Protein AF-A0A4Y9FS51-F1 (afdb_monomer_lite)

Organism: NCBI:txid300019

InterPro domains:
  IPR025877 MobA-like NTP transferase [PF12804] (1-67)
  IPR029044 Nucleotide-diphospho-sugar transferases [G3DSA:3.90.550.10] (1-84)

Radius of gyration: 12.75 Å; chains: 1; bounding box: 33×21×32 Å

Foldseek 3Di:
DDCVVDDVVQVVQQVVVCVVPQQCAWAFEDAVNHTADDTHHHVVCPVVQVVVDDDPDHSVVVCVVSVHHYDYDNVPHRRDDDDDD

Structure (mmCIF, N/CA/C/O backbone):
data_AF-A0A4Y9FS51-F1
#
_entry.id   AF-A0A4Y9FS51-F1
#
loop_
_atom_site.group_PDB
_atom_site.id
_atom_site.type_symbol
_atom_site.label_atom_id
_atom_site.label_alt_id
_atom_site.label_comp_id
_atom_site.label_asym_id
_atom_site.label_entity_id
_atom_site.label_seq_id
_atom_site.pdbx_PDB_ins_code
_atom_site.Cartn_x
_atom_site.Cartn_y
_atom_site.Cartn_z
_atom_site.occupancy
_atom_site.B_iso_or_equiv
_atom_site.auth_seq_id
_atom_site.auth_comp_id
_atom_site.auth_asym_id
_atom_site.auth_atom_id
_atom_site.pdbx_PDB_model_num
ATOM 1 N N . VAL A 1 1 ? 12.778 2.655 8.128 1.00 55.16 1 VAL A N 1
ATOM 2 C CA . VAL A 1 1 ? 12.837 1.917 6.856 1.00 55.16 1 VAL A CA 1
ATOM 3 C C . VAL A 1 1 ? 13.652 2.777 5.929 1.00 55.16 1 VAL A C 1
ATOM 5 O O . VAL A 1 1 ? 13.266 3.923 5.705 1.00 55.16 1 VAL A O 1
ATOM 8 N N . ASP A 1 2 ? 14.800 2.265 5.514 1.00 58.62 2 ASP A N 1
ATOM 9 C CA . ASP A 1 2 ? 15.763 3.001 4.708 1.00 58.62 2 ASP A CA 1
ATOM 10 C C . ASP A 1 2 ? 15.828 2.321 3.344 1.00 58.62 2 ASP A C 1
ATOM 12 O O . ASP A 1 2 ? 16.670 1.471 3.072 1.00 58.62 2 ASP A O 1
ATOM 16 N N . THR A 1 3 ? 14.922 2.732 2.454 1.00 54.38 3 THR A N 1
ATOM 17 C CA . THR A 1 3 ? 14.881 2.260 1.064 1.00 54.38 3 THR A CA 1
ATOM 18 C C . THR A 1 3 ? 15.321 3.361 0.087 1.00 54.38 3 THR A C 1
ATOM 20 O O . THR A 1 3 ? 14.521 3.751 -0.773 1.00 54.38 3 THR A O 1
ATOM 23 N N . PRO A 1 4 ? 16.553 3.907 0.201 1.00 57.53 4 PRO A N 1
ATOM 24 C CA . PRO A 1 4 ? 17.021 5.010 -0.642 1.00 57.53 4 PRO A CA 1
ATOM 25 C C . PRO A 1 4 ? 17.049 4.643 -2.133 1.00 57.53 4 PRO A C 1
ATOM 27 O O . PRO A 1 4 ? 16.917 5.527 -2.973 1.00 57.53 4 PRO A O 1
ATOM 30 N N . ASP A 1 5 ? 17.128 3.348 -2.450 1.00 59.56 5 ASP A N 1
ATOM 31 C CA . ASP A 1 5 ? 17.173 2.826 -3.818 1.00 59.56 5 ASP A CA 1
ATOM 32 C C . ASP A 1 5 ? 15.795 2.451 -4.384 1.00 59.56 5 ASP A C 1
ATOM 34 O O . ASP A 1 5 ? 15.720 1.829 -5.444 1.00 59.56 5 ASP A O 1
ATOM 38 N N . THR A 1 6 ? 14.691 2.793 -3.702 1.00 65.88 6 THR A N 1
ATOM 39 C CA . THR A 1 6 ? 13.354 2.539 -4.266 1.00 65.88 6 THR A CA 1
ATOM 40 C C . THR A 1 6 ? 13.215 3.315 -5.574 1.00 65.88 6 THR A C 1
ATOM 42 O O . THR A 1 6 ? 13.255 4.550 -5.541 1.00 65.88 6 THR A O 1
ATOM 45 N N . PRO A 1 7 ? 13.007 2.638 -6.718 1.00 78.12 7 PRO A N 1
ATOM 46 C CA . PRO A 1 7 ? 12.858 3.336 -7.979 1.00 78.12 7 PRO A CA 1
ATOM 47 C C . PRO A 1 7 ? 11.618 4.240 -7.933 1.00 78.12 7 PRO A C 1
ATOM 49 O O . PRO A 1 7 ? 10.563 3.806 -7.448 1.00 78.12 7 PRO A O 1
ATOM 52 N N . PRO A 1 8 ? 11.683 5.474 -8.464 1.00 85.75 8 PRO A N 1
ATOM 53 C CA . PRO A 1 8 ? 10.508 6.337 -8.583 1.00 85.75 8 PRO A CA 1
ATOM 54 C C . PRO A 1 8 ? 9.373 5.667 -9.374 1.00 85.75 8 PRO A C 1
ATOM 56 O O . PRO A 1 8 ? 8.199 5.955 -9.143 1.00 85.75 8 PRO A O 1
ATOM 59 N N . GLU A 1 9 ? 9.693 4.716 -10.250 1.00 89.94 9 GLU A N 1
ATOM 60 C CA . GLU A 1 9 ? 8.740 3.891 -10.986 1.00 89.94 9 GLU A CA 1
ATOM 61 C C . GLU A 1 9 ? 7.885 3.013 -10.059 1.00 89.94 9 GLU A C 1
ATOM 63 O O . GLU A 1 9 ? 6.687 2.858 -10.304 1.00 89.94 9 GLU A O 1
ATOM 68 N N . ALA A 1 10 ? 8.455 2.479 -8.972 1.00 90.50 10 ALA A N 1
ATOM 69 C CA . ALA A 1 10 ? 7.709 1.675 -8.002 1.00 90.50 10 ALA A CA 1
ATOM 70 C C . ALA A 1 10 ? 6.719 2.552 -7.221 1.00 90.50 10 ALA A C 1
ATOM 72 O O . ALA A 1 10 ? 5.573 2.158 -6.995 1.00 90.50 10 ALA A O 1
ATOM 73 N N . VAL A 1 11 ? 7.127 3.781 -6.885 1.00 91.25 11 VAL A N 1
ATOM 74 C CA . VAL A 1 11 ? 6.246 4.792 -6.281 1.00 91.25 11 VAL A CA 1
ATOM 75 C C . VAL A 1 11 ? 5.110 5.152 -7.237 1.00 91.25 11 VAL A C 1
ATOM 77 O O . VAL A 1 11 ? 3.942 5.106 -6.849 1.00 91.25 11 VAL A O 1
ATOM 80 N N . ALA A 1 12 ? 5.429 5.459 -8.496 1.00 94.25 12 ALA A N 1
ATOM 81 C CA . ALA A 1 12 ? 4.437 5.812 -9.506 1.00 94.25 12 ALA A CA 1
ATOM 82 C C . ALA A 1 12 ? 3.420 4.683 -9.735 1.00 94.25 12 ALA A C 1
ATOM 84 O O . ALA A 1 12 ? 2.222 4.949 -9.841 1.00 94.25 12 ALA A O 1
ATOM 85 N N . ARG A 1 13 ? 3.871 3.422 -9.751 1.00 95.81 13 ARG A N 1
ATOM 86 C CA . ARG A 1 13 ? 2.995 2.257 -9.919 1.00 95.81 13 ARG A CA 1
ATOM 87 C C . ARG A 1 13 ? 2.042 2.069 -8.740 1.00 95.81 13 ARG A C 1
ATOM 89 O O . ARG A 1 13 ? 0.858 1.819 -8.953 1.00 95.81 13 ARG A O 1
ATOM 96 N N . VAL A 1 14 ? 2.530 2.247 -7.513 1.00 95.62 14 VAL A N 1
ATOM 97 C CA . VAL A 1 14 ? 1.688 2.205 -6.308 1.00 95.62 14 VAL A CA 1
ATOM 98 C C . VAL A 1 14 ? 0.664 3.347 -6.300 1.00 95.62 14 VAL A C 1
ATOM 100 O O . VAL A 1 14 ? -0.499 3.110 -5.985 1.00 95.62 14 VAL A O 1
ATOM 103 N N . ILE A 1 15 ? 1.052 4.564 -6.703 1.00 95.69 15 ILE A N 1
ATOM 104 C CA . ILE A 1 15 ? 0.118 5.696 -6.833 1.00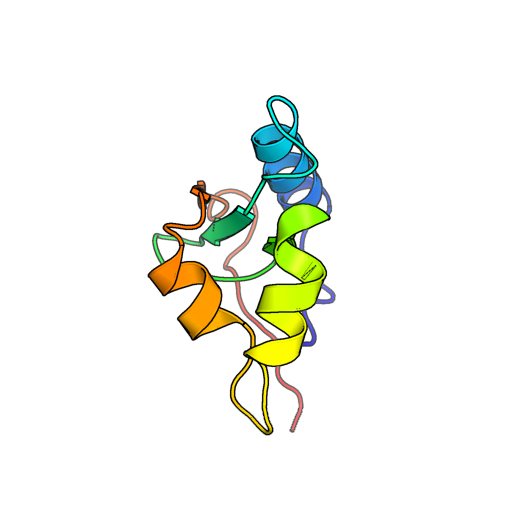 95.69 15 ILE A CA 1
ATOM 105 C C . ILE A 1 15 ? -0.952 5.403 -7.889 1.00 95.69 15 ILE A C 1
ATOM 107 O O . ILE A 1 15 ? -2.131 5.648 -7.640 1.00 95.69 15 ILE A O 1
ATOM 111 N N . ALA A 1 16 ? -0.562 4.858 -9.045 1.00 96.62 16 ALA A N 1
ATOM 112 C CA . ALA A 1 16 ? -1.490 4.533 -10.125 1.00 96.62 16 ALA A CA 1
ATOM 113 C C . ALA A 1 16 ? -2.585 3.551 -9.674 1.00 96.62 16 ALA A C 1
ATOM 115 O O . ALA A 1 16 ? -3.750 3.737 -10.017 1.00 96.62 16 ALA A O 1
ATOM 116 N N . ALA A 1 17 ? -2.233 2.563 -8.845 1.00 95.81 17 ALA A N 1
ATOM 117 C CA . ALA A 1 17 ? -3.179 1.594 -8.291 1.00 95.81 17 ALA A CA 1
ATOM 118 C C . ALA A 1 17 ? -4.167 2.189 -7.264 1.00 95.81 17 ALA A C 1
ATOM 120 O O . ALA A 1 17 ? -5.150 1.542 -6.914 1.00 95.81 17 ALA A O 1
ATOM 121 N N . ALA A 1 18 ? -3.931 3.412 -6.781 1.00 96.12 18 ALA A N 1
ATOM 122 C CA . ALA A 1 18 ? -4.792 4.097 -5.817 1.00 96.12 18 ALA A CA 1
ATOM 123 C C . ALA A 1 18 ? -5.759 5.114 -6.457 1.00 96.12 18 ALA A C 1
ATOM 125 O O . ALA A 1 18 ? -6.594 5.677 -5.748 1.00 96.12 18 ALA A O 1
ATOM 126 N N . LEU A 1 19 ? -5.652 5.382 -7.767 1.00 94.88 19 LEU A N 1
ATOM 127 C CA . LEU A 1 19 ? -6.333 6.515 -8.414 1.00 94.88 19 LEU A CA 1
ATOM 128 C C . LEU A 1 19 ? -7.864 6.426 -8.389 1.00 94.88 19 LEU A C 1
ATOM 130 O O . LEU A 1 19 ? -8.515 7.467 -8.307 1.00 94.88 19 LEU A O 1
ATOM 134 N N . ASP A 1 20 ? -8.431 5.218 -8.409 1.00 95.50 20 ASP A N 1
ATOM 135 C CA . ASP A 1 20 ? -9.886 5.021 -8.416 1.00 95.50 20 ASP A CA 1
ATOM 136 C C . ASP A 1 20 ? -10.543 5.414 -7.081 1.00 95.50 20 ASP A C 1
ATOM 138 O O . ASP A 1 20 ? -11.680 5.886 -7.057 1.00 95.50 20 ASP A O 1
ATOM 142 N N . ALA A 1 21 ? -9.830 5.251 -5.960 1.00 94.81 21 ALA A N 1
ATOM 143 C CA . ALA A 1 21 ? -10.342 5.560 -4.624 1.00 94.81 21 ALA A CA 1
ATOM 144 C C . ALA A 1 21 ? -9.243 6.066 -3.664 1.00 94.81 21 ALA A C 1
ATOM 146 O O . ALA A 1 21 ? -8.969 5.425 -2.649 1.00 94.81 21 ALA A O 1
ATOM 147 N N . PRO A 1 22 ? -8.641 7.249 -3.895 1.00 93.94 22 PRO A N 1
ATOM 148 C CA . PRO A 1 22 ? -7.407 7.653 -3.209 1.00 93.94 22 PRO A CA 1
ATOM 149 C C . PRO A 1 22 ? -7.516 7.755 -1.681 1.00 93.94 22 PRO A C 1
ATOM 151 O O . PRO A 1 22 ? -6.547 7.503 -0.969 1.00 93.94 22 PRO A O 1
ATOM 154 N N . ARG A 1 23 ? -8.690 8.131 -1.150 1.00 96.56 23 ARG A N 1
ATOM 155 C CA . ARG A 1 23 ? -8.896 8.271 0.305 1.00 96.56 23 ARG A CA 1
ATOM 156 C C . ARG A 1 23 ? -9.044 6.926 1.020 1.00 96.56 23 ARG A C 1
ATOM 158 O O . ARG A 1 23 ? -8.577 6.816 2.147 1.00 96.56 23 ARG A O 1
ATOM 165 N N . ALA A 1 24 ? -9.616 5.929 0.348 1.00 96.31 24 ALA A N 1
ATOM 166 C CA . ALA A 1 24 ? -9.831 4.578 0.870 1.00 96.31 24 ALA A CA 1
ATOM 167 C C . ALA A 1 24 ? -8.771 3.574 0.381 1.00 96.31 24 ALA A C 1
ATOM 169 O O . ALA A 1 24 ? -8.880 2.380 0.635 1.00 96.31 24 ALA A O 1
ATOM 170 N N . ALA A 1 25 ? -7.771 4.035 -0.372 1.00 96.88 25 ALA A N 1
ATOM 171 C CA . ALA A 1 25 ? -6.750 3.169 -0.932 1.00 96.88 25 ALA A CA 1
ATOM 172 C C . ALA A 1 25 ? -5.814 2.649 0.163 1.00 96.88 25 ALA A C 1
ATOM 174 O O . ALA A 1 25 ? -5.305 3.409 0.988 1.00 96.88 25 ALA A O 1
ATOM 175 N N . LEU A 1 26 ? -5.527 1.354 0.118 1.00 96.75 26 LEU A N 1
ATOM 176 C CA . LEU A 1 26 ? -4.502 0.715 0.927 1.00 96.75 26 LEU A CA 1
ATOM 177 C C . LEU A 1 26 ? -3.669 -0.146 -0.011 1.00 96.75 26 LEU A C 1
ATOM 179 O O . LEU A 1 26 ? -4.135 -1.194 -0.444 1.00 96.75 26 LEU A O 1
ATOM 183 N N . VAL A 1 27 ? -2.482 0.324 -0.391 1.00 97.12 27 VAL A N 1
ATOM 184 C CA . VAL A 1 27 ? -1.688 -0.299 -1.461 1.00 97.12 27 VAL A CA 1
ATOM 185 C C . VAL A 1 27 ? -0.284 -0.599 -0.961 1.00 97.12 27 VAL A C 1
ATOM 187 O O . VAL A 1 27 ? 0.341 0.236 -0.309 1.00 97.12 27 VAL A O 1
ATOM 190 N N . GLN A 1 28 ? 0.231 -1.780 -1.279 1.00 95.81 28 GLN A N 1
ATOM 191 C CA . GLN A 1 28 ? 1.569 -2.213 -0.899 1.00 95.81 28 GLN A CA 1
ATOM 192 C C . GLN A 1 28 ? 2.305 -2.804 -2.101 1.00 95.81 28 GLN A C 1
ATOM 194 O O . GLN A 1 28 ? 1.791 -3.694 -2.776 1.00 95.81 28 GLN A O 1
ATOM 199 N N . ALA A 1 29 ? 3.535 -2.351 -2.337 1.00 94.56 29 ALA A N 1
ATOM 200 C CA . ALA A 1 29 ? 4.409 -2.996 -3.305 1.00 94.56 29 ALA A CA 1
ATOM 201 C C . ALA A 1 29 ? 4.792 -4.416 -2.850 1.00 94.56 29 ALA A C 1
ATOM 203 O O . ALA A 1 29 ? 5.075 -4.658 -1.671 1.00 94.56 29 ALA A O 1
ATOM 204 N N . THR A 1 30 ? 4.855 -5.345 -3.797 1.00 94.00 30 THR A N 1
ATOM 205 C CA . THR A 1 30 ?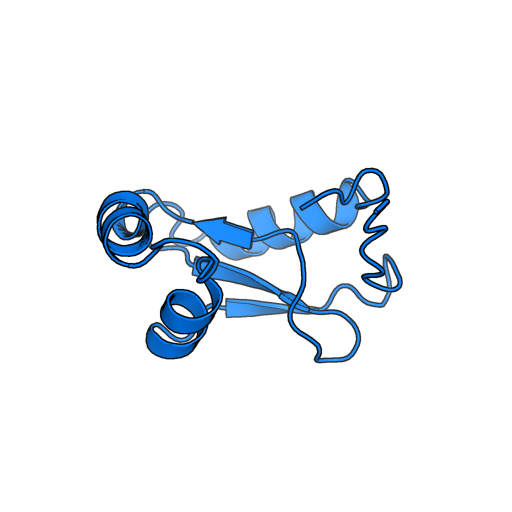 5.442 -6.673 -3.624 1.00 94.00 30 THR A CA 1
ATOM 206 C C . THR A 1 30 ? 6.605 -6.862 -4.583 1.00 94.00 30 THR A C 1
ATOM 208 O O . THR A 1 30 ? 6.639 -6.288 -5.668 1.00 94.00 30 THR A O 1
ATOM 211 N N . TYR A 1 31 ? 7.563 -7.685 -4.172 1.00 91.50 31 TYR A N 1
ATOM 212 C CA . TYR A 1 31 ? 8.700 -8.076 -4.994 1.00 91.50 31 TYR A CA 1
ATOM 213 C C . TYR A 1 31 ? 8.798 -9.596 -4.970 1.00 91.50 31 TYR A C 1
ATOM 215 O O . TYR A 1 31 ? 9.113 -10.194 -3.936 1.00 91.50 31 TYR A O 1
ATOM 223 N N . ALA A 1 32 ? 8.452 -10.228 -6.090 1.00 91.25 32 ALA A N 1
ATOM 224 C CA . ALA A 1 32 ? 8.325 -11.674 -6.226 1.00 91.25 32 ALA A CA 1
ATOM 225 C C . ALA A 1 32 ? 7.374 -12.263 -5.165 1.00 91.25 32 ALA A C 1
ATOM 227 O O . ALA A 1 32 ? 7.697 -13.238 -4.481 1.00 91.25 32 ALA A O 1
ATOM 228 N N . GLY A 1 33 ? 6.216 -11.617 -4.976 1.00 89.88 33 GLY A N 1
ATOM 229 C CA . GLY A 1 33 ? 5.201 -12.023 -3.996 1.00 89.88 33 GLY A CA 1
ATOM 230 C C . GLY A 1 33 ? 5.557 -11.734 -2.533 1.00 89.88 33 GLY A C 1
ATOM 231 O O . GLY A 1 33 ? 4.794 -12.084 -1.632 1.00 89.88 33 GLY A O 1
ATOM 232 N N . ARG A 1 34 ? 6.700 -11.094 -2.260 1.00 90.38 34 ARG A N 1
ATOM 233 C CA . ARG A 1 34 ? 7.093 -10.688 -0.905 1.00 90.38 34 ARG A CA 1
ATOM 234 C C . ARG A 1 34 ? 6.665 -9.237 -0.657 1.00 90.38 34 ARG A C 1
ATOM 236 O O . ARG A 1 34 ? 7.099 -8.369 -1.411 1.00 90.38 34 ARG A O 1
ATOM 243 N N . PRO A 1 35 ? 5.865 -8.947 0.385 1.00 90.88 35 PRO A N 1
ATOM 244 C CA . PRO A 1 35 ? 5.494 -7.577 0.739 1.00 90.88 35 PRO A CA 1
ATOM 245 C C . PRO A 1 35 ? 6.710 -6.696 1.038 1.00 90.88 35 PRO A C 1
ATOM 247 O O . PRO A 1 35 ? 7.592 -7.110 1.795 1.00 90.88 35 PRO A O 1
ATOM 250 N N . GLY A 1 36 ? 6.723 -5.480 0.493 1.00 88.94 36 GLY A N 1
ATOM 251 C CA . GLY A 1 36 ? 7.801 -4.504 0.648 1.00 88.94 36 GLY A CA 1
ATOM 252 C C . GLY A 1 36 ? 7.303 -3.056 0.628 1.00 88.94 36 GLY A C 1
ATOM 253 O O . GLY A 1 36 ? 6.120 -2.787 0.849 1.00 88.94 36 GLY A O 1
ATOM 254 N N . HIS A 1 37 ? 8.231 -2.127 0.394 1.00 88.88 37 HIS A N 1
ATOM 255 C CA . HIS A 1 37 ? 7.965 -0.698 0.214 1.00 88.88 37 HIS A CA 1
ATOM 256 C C . HIS A 1 37 ? 8.070 -0.304 -1.271 1.00 88.88 37 HIS A C 1
ATOM 258 O O . HIS A 1 37 ? 8.828 -0.934 -2.011 1.00 88.88 37 HIS A O 1
ATOM 264 N N . PRO A 1 38 ? 7.333 0.722 -1.729 1.00 92.06 38 PRO A N 1
ATOM 265 C CA . PRO A 1 38 ? 6.516 1.644 -0.937 1.00 92.06 38 PRO A CA 1
ATOM 266 C C . PRO A 1 38 ? 5.139 1.085 -0.537 1.00 92.06 38 PRO A C 1
ATOM 268 O O . PRO A 1 38 ? 4.614 0.152 -1.142 1.00 92.06 38 PRO A O 1
ATOM 271 N N . VAL A 1 39 ? 4.558 1.694 0.501 1.00 93.12 39 VAL A N 1
ATOM 272 C CA . VAL A 1 39 ? 3.175 1.481 0.953 1.00 93.12 39 VAL A CA 1
ATOM 273 C C . VAL A 1 39 ? 2.447 2.820 0.867 1.00 93.12 39 VAL A C 1
ATOM 275 O O . VAL A 1 39 ? 2.982 3.834 1.314 1.00 93.12 39 VAL A O 1
ATOM 278 N N . LEU A 1 40 ? 1.236 2.820 0.317 1.00 94.50 40 LEU A N 1
ATOM 279 C CA . LEU A 1 40 ? 0.344 3.973 0.260 1.00 94.50 40 LEU A CA 1
ATOM 280 C C . LEU A 1 40 ? -0.836 3.750 1.205 1.00 94.50 40 LEU A C 1
ATOM 282 O O . LEU A 1 40 ? -1.535 2.739 1.126 1.00 94.50 40 LEU A O 1
ATOM 286 N N . LEU A 1 41 ? -1.044 4.725 2.089 1.00 95.88 41 LEU A N 1
ATOM 287 C CA . LEU A 1 41 ? -2.165 4.785 3.019 1.00 95.88 41 LEU A CA 1
ATOM 288 C C . LEU A 1 41 ? -3.066 5.952 2.615 1.00 95.88 41 LEU A C 1
ATOM 290 O O . LEU A 1 41 ? -2.655 7.112 2.676 1.00 95.88 41 LEU A O 1
ATOM 294 N N . GLY A 1 42 ? -4.28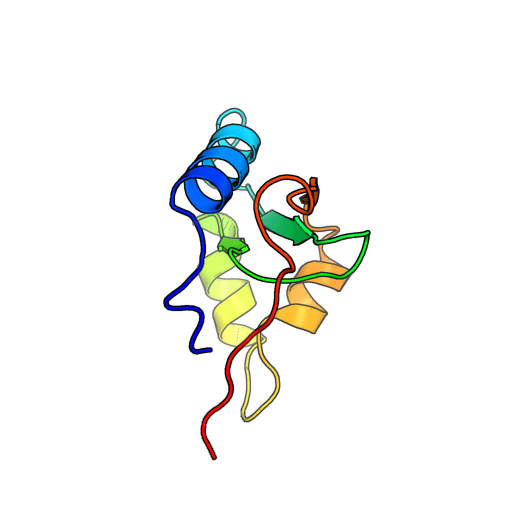9 5.646 2.207 1.00 96.19 42 GLY A N 1
ATOM 295 C CA . GLY A 1 42 ? -5.333 6.633 1.999 1.00 96.19 42 GLY A CA 1
ATOM 296 C C . GLY A 1 42 ? -5.724 7.311 3.312 1.00 96.19 42 GLY A C 1
ATOM 297 O O . GLY A 1 42 ? -5.565 6.751 4.400 1.00 96.19 42 GLY A O 1
ATOM 298 N N . ALA A 1 43 ? -6.246 8.534 3.207 1.00 95.62 43 ALA A N 1
ATOM 299 C CA . ALA A 1 43 ? -6.607 9.360 4.357 1.00 95.62 43 ALA A CA 1
ATOM 300 C C . ALA A 1 43 ? -7.553 8.662 5.353 1.00 95.62 43 ALA A C 1
ATOM 302 O O . ALA A 1 43 ? -7.427 8.881 6.554 1.00 95.62 43 ALA A O 1
ATOM 303 N N . ASP A 1 44 ? -8.456 7.800 4.877 1.00 96.00 44 ASP A N 1
ATOM 304 C CA . ASP A 1 44 ? -9.430 7.092 5.719 1.00 96.00 44 ASP A CA 1
ATOM 305 C C . ASP A 1 44 ? -8.787 5.988 6.584 1.00 96.00 44 ASP A C 1
ATOM 307 O O . ASP A 1 44 ? -9.400 5.507 7.534 1.00 96.00 44 ASP A O 1
ATOM 311 N N . HIS A 1 45 ? -7.536 5.608 6.300 1.00 94.38 45 HIS A N 1
ATOM 312 C CA . HIS A 1 45 ? -6.788 4.618 7.076 1.00 94.38 45 HIS A CA 1
ATOM 313 C C . HIS A 1 45 ? -5.781 5.233 8.052 1.00 94.38 45 HIS A C 1
ATOM 315 O O . HIS A 1 45 ? -5.275 4.511 8.909 1.00 94.38 45 HIS A O 1
ATOM 321 N N . LEU A 1 46 ? -5.471 6.531 7.948 1.00 90.12 46 LEU A N 1
ATOM 322 C CA . LEU A 1 46 ? -4.382 7.148 8.716 1.00 90.12 46 LEU A CA 1
ATOM 323 C C . LEU A 1 46 ? -4.577 7.002 10.229 1.00 90.12 46 LEU A C 1
ATOM 325 O O . LEU A 1 46 ? -3.668 6.528 10.909 1.00 90.12 46 LEU A O 1
ATOM 329 N N . ASP A 1 47 ? -5.765 7.328 10.741 1.00 92.06 47 ASP A N 1
ATOM 330 C CA . ASP A 1 47 ? -6.057 7.257 12.178 1.00 92.06 47 ASP A CA 1
ATOM 331 C C . ASP A 1 47 ? -5.999 5.815 12.703 1.00 92.06 47 ASP A C 1
ATOM 333 O O . ASP A 1 47 ? -5.423 5.541 13.758 1.00 92.06 47 ASP A O 1
ATOM 337 N N . ALA A 1 48 ? -6.554 4.869 11.943 1.00 90.56 48 ALA A N 1
ATOM 338 C CA . ALA A 1 48 ? -6.597 3.464 12.331 1.00 90.56 48 ALA A CA 1
ATOM 339 C C . ALA A 1 48 ? -5.207 2.805 12.270 1.00 90.56 48 ALA A C 1
ATOM 341 O O . ALA A 1 48 ? -4.837 2.052 13.175 1.00 90.56 48 ALA A O 1
ATOM 342 N N . VAL A 1 49 ? -4.398 3.139 11.258 1.00 90.06 49 VAL A N 1
ATOM 343 C CA . VAL A 1 49 ? -2.993 2.716 11.184 1.00 90.06 49 VAL A CA 1
ATOM 344 C C . VAL A 1 49 ? -2.212 3.296 12.356 1.00 90.06 49 VAL A C 1
ATOM 346 O O . VAL A 1 49 ? -1.530 2.532 13.039 1.00 90.06 49 VAL A O 1
ATOM 349 N N . ALA A 1 50 ? -2.340 4.600 12.622 1.00 87.75 50 ALA A N 1
ATOM 350 C CA . ALA A 1 50 ? -1.644 5.279 13.713 1.00 87.75 50 ALA A CA 1
ATOM 351 C C . ALA A 1 50 ? -1.978 4.669 15.085 1.00 87.75 50 ALA A C 1
ATOM 353 O O . ALA A 1 50 ? -1.089 4.512 15.917 1.00 87.75 50 ALA A O 1
ATOM 354 N N . ALA A 1 51 ? -3.230 4.258 15.299 1.00 87.44 51 ALA A N 1
ATOM 355 C CA . ALA A 1 51 ? -3.646 3.553 16.510 1.00 87.44 51 ALA A CA 1
ATOM 356 C C . ALA A 1 51 ? -3.110 2.109 16.597 1.00 87.44 51 ALA A C 1
ATOM 358 O O . ALA A 1 51 ? -2.972 1.566 17.693 1.00 87.44 51 ALA A O 1
ATOM 359 N N . SER A 1 52 ? -2.827 1.472 15.456 1.00 84.12 52 SER A N 1
ATOM 360 C CA . SER A 1 52 ? -2.356 0.081 15.391 1.00 84.12 52 SER A CA 1
ATOM 361 C C . SER A 1 52 ? -0.840 -0.072 15.554 1.00 84.12 52 SER A C 1
ATOM 363 O O . SER A 1 52 ? -0.369 -1.113 16.024 1.00 84.12 52 SER A O 1
ATOM 365 N N . VAL A 1 53 ? -0.068 0.949 15.171 1.00 82.94 53 VAL A N 1
ATOM 366 C CA . VAL A 1 53 ? 1.394 0.926 15.270 1.00 82.94 53 VAL A CA 1
ATOM 367 C C . VAL A 1 53 ? 1.828 1.187 16.710 1.00 82.94 53 VAL A C 1
ATOM 369 O O . VAL A 1 53 ? 1.440 2.169 17.335 1.00 82.94 53 VAL A O 1
ATOM 372 N N . SER A 1 54 ? 2.627 0.283 17.272 1.00 77.56 54 SER A N 1
ATOM 373 C CA . SER A 1 54 ? 3.136 0.414 18.643 1.00 77.56 54 SER A CA 1
ATOM 374 C C . SER A 1 54 ? 4.497 -0.260 18.790 1.00 77.56 54 SER A C 1
ATOM 376 O O . SER A 1 54 ? 4.666 -1.427 18.425 1.00 77.56 54 SER A O 1
ATOM 378 N N . GLY A 1 55 ? 5.473 0.470 19.342 1.00 70.56 55 GLY A N 1
ATOM 379 C CA . GLY A 1 55 ? 6.855 -0.007 19.462 1.00 70.56 55 GLY A CA 1
ATOM 380 C C . GLY A 1 55 ? 7.408 -0.460 18.107 1.00 70.56 55 GLY A C 1
ATOM 381 O O . GLY A 1 55 ? 7.299 0.264 17.123 1.00 70.56 55 GLY A O 1
ATOM 382 N N . ASP A 1 56 ? 7.910 -1.693 18.047 1.00 69.56 56 ASP A N 1
ATOM 383 C CA . ASP A 1 56 ? 8.497 -2.283 16.833 1.00 69.56 56 ASP A CA 1
ATOM 384 C C . ASP A 1 56 ? 7.464 -2.906 15.873 1.00 69.56 56 ASP A C 1
ATOM 386 O O . ASP A 1 56 ? 7.813 -3.466 14.829 1.00 69.56 56 ASP A O 1
ATOM 390 N N . ARG A 1 57 ? 6.165 -2.839 16.196 1.00 69.62 57 ARG A N 1
ATOM 391 C CA . ARG A 1 57 ? 5.103 -3.296 15.292 1.00 69.62 57 ARG A CA 1
ATOM 392 C C . ARG A 1 57 ? 4.701 -2.164 14.354 1.00 69.62 57 ARG A C 1
ATOM 394 O O . ARG A 1 57 ? 3.853 -1.339 14.685 1.00 69.62 57 ARG A O 1
ATOM 401 N N . GLY A 1 58 ? 5.310 -2.157 13.169 1.00 80.31 58 GLY A N 1
ATOM 402 C CA . GLY A 1 58 ? 4.892 -1.310 12.049 1.00 80.31 58 GLY A CA 1
ATOM 403 C C . GLY A 1 58 ? 3.531 -1.718 11.466 1.00 80.31 58 GLY A C 1
ATOM 404 O O . GLY A 1 58 ? 2.901 -2.667 11.923 1.00 80.31 58 GLY A O 1
ATOM 405 N N . ALA A 1 59 ? 3.093 -1.046 10.399 1.00 84.44 59 ALA A N 1
ATOM 406 C CA . ALA A 1 59 ? 1.749 -1.197 9.822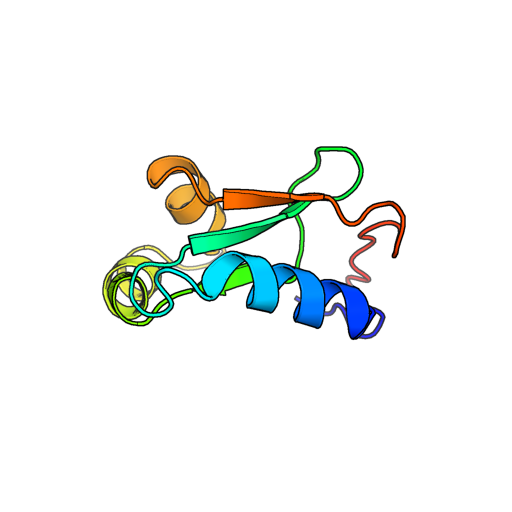 1.00 84.44 59 ALA A CA 1
ATOM 407 C C . ALA A 1 59 ? 1.443 -2.572 9.177 1.00 84.44 59 ALA A C 1
ATOM 409 O O . ALA A 1 59 ? 0.331 -2.795 8.707 1.00 84.44 59 ALA A O 1
ATOM 410 N N . ARG A 1 60 ? 2.389 -3.525 9.148 1.00 85.38 60 ARG A N 1
ATOM 411 C CA . ARG A 1 60 ? 2.223 -4.833 8.475 1.00 85.38 60 ARG A CA 1
ATOM 412 C C . ARG A 1 60 ? 0.988 -5.625 8.939 1.00 85.38 60 ARG A C 1
ATOM 414 O O . ARG A 1 60 ? 0.277 -6.117 8.066 1.00 85.38 60 ARG A O 1
ATOM 421 N N . PRO A 1 61 ? 0.679 -5.748 10.248 1.00 88.75 61 PRO A N 1
ATOM 422 C CA . PRO A 1 61 ? -0.533 -6.439 10.690 1.00 88.75 61 PRO A CA 1
ATOM 423 C C . PRO A 1 61 ? -1.809 -5.740 10.218 1.00 88.75 61 PRO A C 1
ATOM 425 O O . PRO A 1 61 ? -2.770 -6.408 9.857 1.00 88.75 61 PRO A O 1
ATOM 428 N N . TYR A 1 62 ? -1.802 -4.405 10.177 1.00 91.62 62 TYR A N 1
ATOM 429 C CA . TYR A 1 62 ? -2.930 -3.624 9.682 1.00 91.62 62 TYR A CA 1
ATOM 430 C C . TYR A 1 62 ? -3.167 -3.869 8.188 1.00 91.62 62 TYR A C 1
ATOM 432 O O . TYR A 1 62 ? -4.297 -4.143 7.795 1.00 91.62 62 TYR A O 1
ATOM 440 N N . LEU A 1 63 ? -2.102 -3.835 7.378 1.00 92.50 63 LEU A N 1
ATOM 441 C CA . LEU A 1 63 ? -2.160 -4.095 5.934 1.00 92.50 63 LEU A CA 1
ATOM 442 C C . LEU A 1 63 ? -2.727 -5.485 5.624 1.00 92.50 63 LEU A C 1
ATOM 444 O O . LEU A 1 63 ? -3.571 -5.619 4.745 1.00 92.50 63 LEU A O 1
ATOM 448 N N . ALA A 1 64 ? -2.296 -6.503 6.374 1.00 90.12 64 ALA A N 1
ATOM 449 C CA . ALA A 1 64 ? -2.803 -7.864 6.224 1.00 90.12 64 ALA A CA 1
ATOM 450 C C . ALA A 1 64 ? -4.270 -8.002 6.664 1.00 90.12 64 ALA A C 1
ATOM 452 O O . ALA A 1 64 ? -5.021 -8.743 6.046 1.00 90.12 64 ALA A O 1
ATOM 453 N N . ALA A 1 65 ? -4.684 -7.297 7.721 1.00 93.25 65 ALA A N 1
ATOM 454 C CA . ALA A 1 65 ? -6.053 -7.360 8.235 1.00 93.25 65 ALA A CA 1
ATOM 455 C C . ALA A 1 65 ? -7.083 -6.621 7.362 1.00 93.25 65 ALA A C 1
ATOM 457 O O . ALA A 1 65 ? -8.276 -6.872 7.505 1.00 93.25 65 ALA A O 1
ATOM 458 N N . HIS A 1 66 ? -6.634 -5.703 6.504 1.00 93.88 66 HIS A N 1
ATOM 459 C CA . HIS A 1 66 ? -7.489 -4.871 5.649 1.00 93.88 66 HIS A CA 1
ATOM 460 C C . HIS A 1 66 ? -7.312 -5.187 4.158 1.00 93.88 66 HIS A C 1
ATOM 462 O O . HIS A 1 66 ? -7.648 -4.350 3.325 1.00 93.88 66 HIS A O 1
ATOM 468 N N . ASP A 1 67 ? -6.756 -6.361 3.834 1.00 92.69 67 ASP A N 1
ATOM 469 C CA . ASP A 1 67 ? -6.564 -6.846 2.462 1.00 92.69 67 ASP A CA 1
ATOM 470 C C . ASP A 1 67 ? -5.938 -5.792 1.531 1.00 92.69 67 ASP A C 1
ATOM 472 O O . ASP A 1 67 ? -6.446 -5.509 0.444 1.00 92.69 67 ASP A O 1
ATOM 476 N N . ALA A 1 68 ? -4.828 -5.185 1.975 1.00 94.69 68 ALA A N 1
ATOM 477 C CA . ALA A 1 68 ? -4.117 -4.177 1.193 1.00 94.69 68 ALA A CA 1
ATOM 478 C C . ALA A 1 68 ? -3.852 -4.671 -0.240 1.00 94.69 68 ALA A C 1
ATOM 480 O O . ALA A 1 68 ? -3.337 -5.772 -0.451 1.00 94.69 68 ALA A O 1
ATOM 481 N N . HIS A 1 69 ? -4.166 -3.833 -1.226 1.00 96.69 69 HIS A N 1
ATOM 482 C CA . HIS A 1 69 ? -3.958 -4.137 -2.631 1.00 96.69 69 HIS A CA 1
ATOM 483 C C . HIS A 1 69 ? -2.463 -4.285 -2.923 1.00 96.69 69 HIS A C 1
ATOM 485 O O . HIS A 1 69 ? -1.679 -3.349 -2.747 1.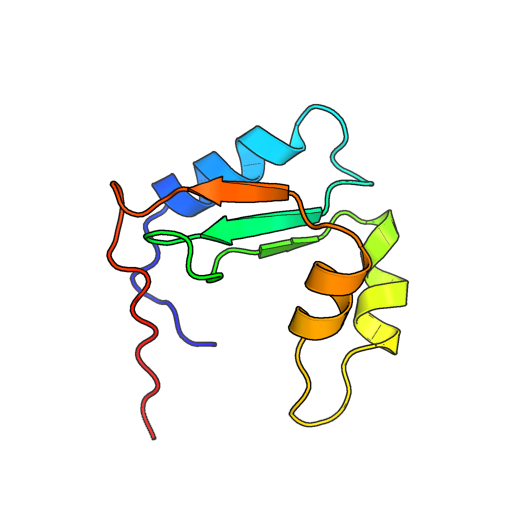00 96.69 69 HIS A O 1
ATOM 491 N N . GLN A 1 70 ? -2.067 -5.474 -3.363 1.00 96.06 70 GLN A N 1
ATOM 492 C CA . GLN A 1 70 ? -0.675 -5.796 -3.646 1.00 96.06 70 GLN A CA 1
ATOM 493 C C . GLN A 1 70 ? -0.326 -5.485 -5.100 1.00 96.06 70 GLN A C 1
ATOM 495 O O . GLN A 1 70 ? -1.005 -5.937 -6.020 1.00 96.06 70 GLN A O 1
ATOM 500 N N . VAL A 1 71 ? 0.754 -4.730 -5.296 1.00 96.19 71 VAL A N 1
ATOM 501 C CA . VAL A 1 71 ? 1.244 -4.303 -6.611 1.00 96.19 71 VAL A CA 1
ATOM 502 C C . VAL A 1 71 ? 2.628 -4.887 -6.846 1.00 96.19 71 VAL A C 1
ATOM 504 O O . VAL A 1 71 ? 3.575 -4.538 -6.147 1.00 96.19 71 VAL A O 1
ATOM 507 N N . GLU A 1 72 ? 2.755 -5.751 -7.850 1.00 95.44 72 GLU A N 1
ATOM 508 C CA . GLU A 1 72 ? 4.028 -6.399 -8.160 1.00 95.44 72 GLU A CA 1
ATOM 509 C C . GLU A 1 72 ? 5.018 -5.434 -8.839 1.00 95.44 72 GLU A C 1
ATOM 511 O O . GLU A 1 72 ? 4.684 -4.728 -9.799 1.00 95.44 72 GLU A O 1
ATOM 516 N N . CYS A 1 73 ? 6.248 -5.417 -8.320 1.00 94.38 73 CYS A N 1
ATOM 517 C CA . CYS A 1 73 ? 7.322 -4.495 -8.690 1.00 94.38 73 CYS A CA 1
ATOM 518 C C . CYS A 1 73 ? 8.693 -5.181 -8.882 1.00 94.38 73 CYS A C 1
ATOM 520 O O . CYS A 1 73 ? 9.696 -4.478 -9.008 1.00 94.38 73 CYS A O 1
ATOM 522 N N . ALA A 1 74 ? 8.788 -6.520 -8.917 1.00 89.62 74 ALA A N 1
ATOM 523 C CA . ALA A 1 74 ? 10.071 -7.218 -9.110 1.00 89.62 74 ALA A CA 1
ATOM 524 C C . ALA A 1 74 ? 10.760 -6.959 -10.459 1.00 89.62 74 ALA A C 1
ATOM 526 O O . ALA A 1 74 ? 11.959 -7.196 -10.589 1.00 89.62 74 ALA A O 1
ATOM 527 N N . ASP A 1 75 ? 10.031 -6.473 -11.463 1.00 90.31 75 ASP A N 1
ATOM 528 C CA . ASP A 1 75 ? 10.596 -5.995 -12.730 1.00 90.31 75 ASP A CA 1
ATOM 529 C C . ASP A 1 75 ? 11.363 -4.671 -12.577 1.00 90.31 75 ASP A C 1
ATOM 531 O O . ASP A 1 75 ? 12.180 -4.340 -13.433 1.00 90.31 75 ASP A O 1
ATOM 535 N N . LEU A 1 76 ? 11.108 -3.924 -11.498 1.00 83.94 76 LEU A N 1
ATOM 536 C CA . LEU A 1 76 ? 11.710 -2.618 -11.239 1.00 83.94 76 LEU A CA 1
ATOM 537 C C . LEU A 1 76 ? 12.897 -2.698 -10.280 1.00 83.94 76 LEU A C 1
ATOM 539 O O . LEU A 1 76 ? 13.846 -1.928 -10.410 1.00 83.94 76 LEU A O 1
ATOM 543 N N . TRP A 1 77 ? 12.840 -3.596 -9.294 1.00 78.19 77 TRP A N 1
ATOM 544 C CA . TRP A 1 77 ? 13.864 -3.717 -8.258 1.00 78.19 77 TRP A CA 1
ATOM 545 C C . TRP A 1 77 ? 13.747 -5.039 -7.492 1.00 78.19 77 TRP A C 1
ATOM 547 O O . TRP A 1 77 ? 12.717 -5.701 -7.530 1.00 78.19 77 TRP A O 1
ATOM 557 N N . SER A 1 78 ? 14.788 -5.427 -6.750 1.00 70.31 78 SER A N 1
ATOM 558 C CA . SER A 1 78 ? 14.777 -6.643 -5.924 1.00 70.31 78 SER A CA 1
ATOM 559 C C . SER A 1 78 ? 13.976 -6.512 -4.622 1.00 70.31 78 SER A C 1
ATOM 561 O O . SER A 1 78 ? 13.712 -7.527 -3.977 1.00 70.31 78 SER A O 1
ATOM 563 N N . GLY A 1 79 ? 13.615 -5.292 -4.206 1.00 67.25 79 GLY A N 1
ATOM 564 C CA . GLY A 1 79 ? 12.947 -5.045 -2.923 1.00 67.25 79 GLY A CA 1
ATOM 565 C C . GLY A 1 79 ? 13.874 -5.147 -1.706 1.00 67.25 79 GLY A C 1
ATOM 566 O O . GLY A 1 79 ? 13.401 -5.388 -0.596 1.00 67.25 79 GLY A O 1
ATOM 567 N N . SER A 1 80 ? 15.192 -5.050 -1.905 1.00 66.25 80 SER A N 1
ATOM 568 C CA . SER A 1 80 ? 16.193 -5.223 -0.848 1.00 66.25 80 SER A CA 1
ATOM 569 C C . SER A 1 80 ? 16.309 -3.978 0.038 1.00 66.25 80 SER A C 1
ATOM 571 O O . SER A 1 80 ? 16.929 -3.002 -0.356 1.00 66.25 80 SER A O 1
ATOM 573 N N . ASP A 1 81 ? 15.752 -4.025 1.248 1.00 65.69 81 ASP A N 1
ATOM 574 C CA . ASP A 1 81 ? 15.968 -3.000 2.283 1.00 65.69 81 ASP A CA 1
ATOM 575 C C . ASP A 1 81 ? 17.429 -3.047 2.769 1.00 65.69 81 ASP A C 1
ATOM 577 O O . ASP A 1 81 ? 17.942 -4.131 3.078 1.00 65.69 81 ASP A O 1
ATOM 581 N N . VAL A 1 82 ? 18.116 -1.900 2.799 1.00 56.59 82 VAL A N 1
ATOM 582 C CA . VAL A 1 82 ? 19.497 -1.810 3.296 1.00 56.59 82 VAL A CA 1
ATOM 583 C C . VAL A 1 82 ? 19.445 -1.289 4.727 1.00 56.59 82 VAL A C 1
ATOM 585 O O . VAL A 1 82 ? 19.645 -0.107 4.988 1.00 56.59 82 VAL A O 1
ATOM 588 N N . ASP A 1 83 ? 19.189 -2.195 5.670 1.00 53.69 83 ASP A N 1
ATOM 589 C CA . ASP A 1 83 ? 19.305 -1.889 7.096 1.00 53.69 83 ASP A CA 1
ATOM 590 C C . ASP A 1 83 ? 20.795 -1.761 7.471 1.00 53.69 83 ASP A C 1
ATOM 592 O O . ASP A 1 83 ? 21.511 -2.757 7.633 1.00 53.69 83 ASP A O 1
ATOM 596 N N . HIS A 1 84 ? 21.286 -0.529 7.621 1.00 46.56 84 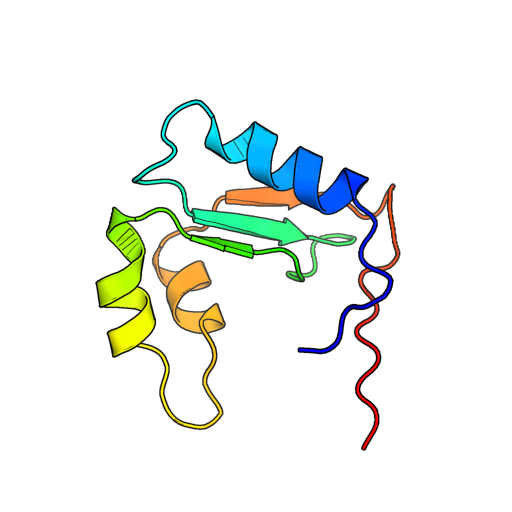HIS A N 1
ATOM 597 C CA . HIS A 1 84 ? 22.565 -0.275 8.284 1.00 46.56 84 HIS A CA 1
ATOM 598 C C . HIS A 1 84 ? 22.366 -0.330 9.810 1.00 46.56 84 HIS A C 1
ATOM 600 O O . HIS A 1 84 ? 21.596 0.444 10.373 1.00 46.56 84 HIS A O 1
ATOM 606 N N . ARG A 1 85 ? 23.055 -1.271 10.469 1.00 39.56 85 ARG A N 1
ATOM 607 C CA . ARG A 1 85 ? 23.094 -1.443 11.933 1.00 39.56 85 ARG A CA 1
ATOM 608 C C . ARG A 1 85 ? 24.134 -0.545 12.594 1.00 39.56 85 ARG A C 1
ATOM 610 O O . ARG A 1 85 ? 25.239 -0.425 12.020 1.00 39.56 85 ARG A O 1
#

pLDDT: mean 85.41, std 13.79, range [39.56, 97.12]

Secondary structure (DSSP, 8-state):
---TT--HHHHHHHHHTTTTSTTT-EEEEEETTEEEEEEEE-GGGHHHHHHH-BTTB-SHHHHHHTTPEEEE-TTT---------

Sequence (85 aa):
VDTPDTPPEAVARVIAAALDAPRAALVQATYAGRPGHPVLLGADHLDAVAASVSGDRGARPYLAAHDAHQVECADLWSGSDVDHR